Protein AF-L8HHM1-F1 (afdb_monomer_lite)

Organism: Acanthamoeba castellanii (strain ATCC 30010 / Neff) (NCBI:txid1257118)

Structure (mmCIF, N/CA/C/O backbone):
data_AF-L8HHM1-F1
#
_entry.id   AF-L8HHM1-F1
#
loop_
_atom_site.group_PDB
_atom_site.id
_atom_site.type_symbol
_atom_site.label_atom_id
_atom_site.label_alt_id
_atom_site.label_comp_id
_atom_site.label_asym_id
_atom_site.label_entity_id
_atom_site.label_seq_id
_atom_site.pdbx_PDB_ins_code
_atom_site.Cartn_x
_atom_site.Cartn_y
_atom_site.Cartn_z
_atom_site.occupancy
_atom_site.B_iso_or_equiv
_atom_site.auth_seq_id
_atom_site.auth_comp_id
_atom_site.auth_asym_id
_atom_site.auth_atom_id
_atom_site.pdbx_PDB_model_num
ATOM 1 N N . MET A 1 1 ? -33.712 -6.105 44.762 1.00 40.97 1 MET A N 1
ATOM 2 C CA . MET A 1 1 ? -32.339 -5.557 44.725 1.00 40.97 1 MET A CA 1
ATOM 3 C C . MET A 1 1 ? -31.822 -5.712 43.306 1.00 40.97 1 MET A C 1
ATOM 5 O O . MET A 1 1 ? -31.150 -6.680 42.995 1.00 40.97 1 MET A O 1
ATOM 9 N N . GLU A 1 2 ? -32.225 -4.805 42.424 1.00 43.78 2 GLU A N 1
ATOM 10 C CA . GLU A 1 2 ? -31.904 -4.849 40.994 1.00 43.78 2 GLU A CA 1
ATOM 11 C C . GLU A 1 2 ? -31.063 -3.611 40.663 1.00 43.78 2 GLU A C 1
ATOM 13 O O . GLU A 1 2 ? -31.465 -2.690 39.957 1.00 43.78 2 GLU A O 1
ATOM 18 N N . ALA A 1 3 ? -29.904 -3.530 41.316 1.00 45.12 3 ALA A N 1
ATOM 19 C CA . ALA A 1 3 ? -28.983 -2.426 41.133 1.00 45.12 3 ALA A CA 1
ATOM 20 C C . ALA A 1 3 ? -28.250 -2.602 39.797 1.00 45.12 3 ALA A C 1
ATOM 22 O O . ALA A 1 3 ? -27.277 -3.336 39.693 1.00 45.12 3 ALA A O 1
ATOM 23 N N . SER A 1 4 ? -28.733 -1.877 38.789 1.00 48.59 4 SER A N 1
ATOM 24 C CA . SER A 1 4 ? -27.884 -1.141 37.851 1.00 48.59 4 SER A CA 1
ATOM 25 C C . SER A 1 4 ? -26.832 -1.985 37.109 1.00 48.59 4 SER A C 1
ATOM 27 O O . SER A 1 4 ? -25.633 -1.874 37.360 1.00 48.59 4 SER A O 1
ATOM 29 N N . ARG A 1 5 ? -27.266 -2.749 36.094 1.00 53.94 5 ARG A N 1
ATOM 30 C CA . ARG A 1 5 ? -26.397 -3.140 34.967 1.00 53.94 5 ARG A CA 1
ATOM 31 C C . ARG A 1 5 ? -26.032 -1.885 34.160 1.00 53.94 5 ARG A C 1
ATOM 33 O O . ARG A 1 5 ? -26.515 -1.692 33.049 1.00 53.94 5 ARG A O 1
ATOM 40 N N . ARG A 1 6 ? -25.212 -0.991 34.717 1.00 53.72 6 ARG A N 1
ATOM 41 C CA . ARG A 1 6 ? -24.434 -0.080 33.871 1.00 53.72 6 ARG A CA 1
ATOM 42 C C . ARG A 1 6 ? -23.475 -0.973 33.101 1.00 53.72 6 ARG A C 1
ATOM 44 O O . ARG A 1 6 ? -22.737 -1.729 33.723 1.00 53.72 6 ARG A O 1
ATOM 51 N N . GLY A 1 7 ? -23.581 -0.955 31.776 1.00 62.50 7 GLY A N 1
ATOM 52 C CA . GLY A 1 7 ? -22.814 -1.800 30.868 1.00 62.50 7 GLY A CA 1
ATOM 53 C C . GLY A 1 7 ? -21.315 -1.635 31.078 1.00 62.50 7 GLY A C 1
ATOM 54 O O . GLY A 1 7 ? -20.697 -0.747 30.503 1.00 62.50 7 GLY A O 1
ATOM 55 N N . VAL A 1 8 ? -20.739 -2.491 31.918 1.00 74.81 8 VAL A N 1
ATOM 56 C CA . VAL A 1 8 ? -19.294 -2.652 32.008 1.00 74.81 8 VAL A CA 1
ATOM 57 C C . VAL A 1 8 ? -18.887 -3.437 30.769 1.00 74.81 8 VAL A C 1
ATOM 59 O O . VAL A 1 8 ? -19.306 -4.580 30.583 1.00 74.81 8 VAL A O 1
ATOM 62 N N . ILE A 1 9 ? -18.134 -2.786 29.886 1.00 81.94 9 ILE A N 1
ATOM 63 C CA . ILE A 1 9 ? -17.539 -3.416 28.706 1.00 81.94 9 ILE A CA 1
ATOM 64 C C . ILE A 1 9 ? -16.638 -4.566 29.200 1.00 81.94 9 ILE A C 1
ATOM 66 O O . ILE A 1 9 ? -15.877 -4.340 30.143 1.00 81.94 9 ILE A O 1
ATOM 70 N N . PRO A 1 10 ? -16.698 -5.779 28.620 1.00 92.12 10 PRO A N 1
ATOM 71 C CA . PRO A 1 10 ? -15.826 -6.885 29.020 1.00 92.12 10 PRO A CA 1
ATOM 72 C C . PRO A 1 10 ? -14.341 -6.497 28.978 1.00 92.12 10 PRO A C 1
ATOM 74 O O . PRO A 1 10 ? -13.933 -5.738 28.099 1.00 92.12 10 PRO A O 1
ATOM 77 N N . GLU A 1 11 ? -13.531 -7.023 29.900 1.00 90.31 11 GLU A N 1
ATOM 78 C CA . GLU A 1 11 ? -12.094 -6.712 29.997 1.00 90.31 11 GLU A CA 1
ATOM 79 C C . GLU A 1 11 ? -11.359 -6.978 28.674 1.00 90.31 11 GLU A C 1
ATOM 81 O O . GLU A 1 11 ? -10.637 -6.114 28.177 1.00 90.31 11 GLU A O 1
ATOM 86 N N . ASP A 1 12 ? -11.645 -8.112 28.032 1.00 91.31 12 ASP A N 1
ATOM 87 C CA . ASP A 1 12 ? -11.095 -8.468 26.720 1.00 91.31 12 ASP A CA 1
ATOM 88 C C . ASP A 1 12 ? -11.370 -7.380 25.672 1.00 91.31 12 ASP A C 1
ATOM 90 O O . ASP A 1 12 ? -10.490 -6.978 24.915 1.00 91.31 12 ASP A O 1
ATOM 94 N N . VAL A 1 13 ? -12.578 -6.817 25.666 1.00 91.12 13 VAL A N 1
ATOM 95 C CA . VAL A 1 13 ? -12.942 -5.749 24.731 1.00 91.12 13 VAL A CA 1
ATOM 96 C C . VAL A 1 13 ? -12.202 -4.454 25.080 1.00 91.12 13 VAL A C 1
ATOM 98 O O . VAL A 1 13 ? -11.678 -3.794 24.185 1.00 91.12 13 VAL A O 1
ATOM 101 N N . GLN A 1 14 ? -12.061 -4.115 26.363 1.00 92.25 14 GLN A N 1
ATOM 102 C CA . GLN A 1 14 ? -11.297 -2.932 26.785 1.00 92.25 14 GLN A CA 1
ATOM 103 C C . GLN A 1 14 ? -9.820 -3.013 26.373 1.00 92.25 14 GLN A C 1
ATOM 105 O O . GLN A 1 14 ? -9.247 -2.019 25.914 1.00 92.25 14 GLN A O 1
ATOM 110 N N . THR A 1 15 ? -9.205 -4.194 26.480 1.00 94.38 15 THR A N 1
ATOM 111 C CA . THR A 1 15 ? -7.812 -4.394 26.049 1.00 94.38 15 THR A CA 1
ATOM 112 C C . THR A 1 15 ? -7.660 -4.261 24.533 1.00 94.38 15 THR A C 1
ATOM 114 O O . THR A 1 15 ? -6.715 -3.614 24.069 1.00 94.38 15 THR A O 1
ATOM 117 N N . THR A 1 16 ? -8.608 -4.785 23.744 1.00 93.25 16 THR A N 1
ATOM 118 C CA . THR A 1 16 ? -8.593 -4.624 22.278 1.00 93.25 16 THR A CA 1
ATOM 119 C C . THR A 1 16 ? -8.752 -3.167 21.848 1.00 93.25 16 THR A C 1
ATOM 121 O O . THR A 1 16 ? -7.994 -2.711 20.993 1.00 93.25 16 THR A O 1
ATOM 124 N N . ILE A 1 17 ? -9.656 -2.409 22.481 1.00 93.12 17 ILE A N 1
ATOM 125 C CA . ILE A 1 17 ? -9.840 -0.973 22.223 1.00 93.12 17 ILE A CA 1
ATOM 126 C C . ILE A 1 17 ? -8.555 -0.213 22.553 1.00 93.12 17 ILE A C 1
ATOM 128 O O . ILE A 1 17 ? -8.039 0.507 21.705 1.00 93.12 17 ILE A O 1
ATOM 132 N N . SER A 1 18 ? -7.976 -0.455 23.731 1.00 94.75 18 SER A N 1
ATOM 133 C CA . SER A 1 18 ? -6.720 0.186 24.147 1.00 94.75 18 SER A CA 1
ATOM 134 C C . SER A 1 18 ? -5.562 -0.122 23.190 1.00 94.75 18 SER A C 1
ATOM 136 O O . SER A 1 18 ? -4.657 0.688 22.999 1.00 94.75 18 SER A O 1
ATOM 138 N N . THR A 1 19 ? -5.562 -1.314 22.590 1.00 95.94 19 THR A N 1
ATOM 139 C CA . THR A 1 19 ? -4.551 -1.722 21.607 1.00 95.94 19 THR A CA 1
ATOM 140 C C . THR A 1 19 ? -4.766 -1.005 20.277 1.00 95.94 19 THR A C 1
ATOM 142 O O . THR A 1 19 ? -3.805 -0.517 19.684 1.00 95.94 19 THR A O 1
ATOM 145 N N . LEU A 1 20 ? -6.020 -0.897 19.831 1.00 93.88 20 LEU A N 1
ATOM 146 C CA . LEU A 1 20 ? -6.385 -0.160 18.627 1.00 93.88 20 LEU A CA 1
ATOM 147 C C . LEU A 1 20 ? -6.056 1.333 18.758 1.00 93.88 20 LEU A C 1
ATOM 149 O O . LEU A 1 20 ? -5.449 1.891 17.851 1.00 93.88 20 LEU A O 1
ATOM 153 N N . GLU A 1 21 ? -6.389 1.963 19.886 1.00 94.88 21 GLU A N 1
ATOM 154 C CA . GLU A 1 21 ? -6.081 3.375 20.155 1.00 94.88 21 GLU A CA 1
ATOM 155 C C . GLU A 1 21 ? -4.577 3.654 20.088 1.00 94.88 21 GLU A C 1
ATOM 157 O O . GLU A 1 21 ? -4.151 4.609 19.438 1.00 94.88 21 GLU A O 1
ATOM 162 N N . LYS A 1 22 ? -3.755 2.788 20.697 1.00 96.56 22 LYS A N 1
ATOM 163 C CA . LYS A 1 22 ? -2.291 2.889 20.607 1.00 96.56 22 LYS A CA 1
ATOM 164 C C . LYS A 1 22 ? -1.806 2.766 19.165 1.00 96.56 22 LYS A C 1
ATOM 166 O O . LYS A 1 22 ? -1.026 3.601 18.720 1.00 96.56 22 LYS A O 1
ATOM 171 N N . ALA A 1 23 ? -2.302 1.771 18.429 1.00 94.50 23 ALA A N 1
ATOM 172 C CA . ALA A 1 23 ? -1.914 1.555 17.039 1.00 94.50 23 ALA A CA 1
ATOM 173 C C . ALA A 1 23 ? -2.283 2.749 16.140 1.00 94.50 23 ALA A C 1
ATOM 175 O O . ALA A 1 23 ? -1.470 3.172 15.322 1.00 94.50 23 ALA A O 1
ATOM 176 N N . VAL A 1 24 ? -3.479 3.323 16.312 1.00 93.56 24 VAL A N 1
ATOM 177 C CA . VAL A 1 24 ? -3.916 4.512 15.563 1.00 93.56 24 VAL A CA 1
ATOM 178 C C . VAL A 1 24 ? -3.077 5.734 15.936 1.00 93.56 24 VAL A C 1
ATOM 180 O O . VAL A 1 24 ? -2.618 6.435 15.039 1.00 93.56 24 VAL A O 1
ATOM 183 N N . SER A 1 25 ? -2.802 5.950 17.227 1.00 94.38 25 SER A N 1
ATOM 184 C CA . SER A 1 25 ? -1.944 7.051 17.685 1.00 94.38 25 SER A CA 1
ATOM 185 C C . SER A 1 25 ? -0.525 6.949 17.121 1.00 94.38 25 SER A C 1
ATOM 187 O O . SER A 1 25 ? 0.073 7.956 16.746 1.00 94.38 25 SER A O 1
ATOM 189 N N . ASP A 1 26 ? 0.026 5.741 17.023 1.00 93.69 26 ASP A N 1
ATOM 190 C CA . ASP A 1 26 ? 1.343 5.548 16.427 1.00 93.69 26 ASP A CA 1
ATOM 191 C C . ASP A 1 26 ? 1.322 5.828 14.922 1.00 93.69 26 ASP A C 1
ATOM 193 O O . ASP A 1 26 ? 2.215 6.514 14.429 1.00 93.69 26 ASP A O 1
ATOM 197 N N . VAL A 1 27 ? 0.295 5.384 14.191 1.00 91.56 27 VAL A N 1
ATOM 198 C CA . VAL A 1 27 ? 0.134 5.722 12.765 1.00 91.56 27 VAL A CA 1
ATOM 199 C C . VAL A 1 27 ? 0.021 7.236 12.563 1.00 91.56 27 VAL A C 1
ATOM 201 O O . VAL A 1 27 ? 0.684 7.781 11.682 1.00 91.56 27 VAL A O 1
ATOM 204 N N . GLU A 1 28 ? -0.758 7.922 13.399 1.00 91.56 28 GLU A N 1
ATOM 205 C CA . GLU A 1 28 ? -0.934 9.375 13.348 1.00 91.56 28 GLU A CA 1
ATOM 206 C C . GLU A 1 28 ? 0.404 10.110 13.498 1.00 91.56 28 GLU A C 1
ATOM 208 O O . GLU A 1 28 ? 0.742 10.924 12.641 1.00 91.56 28 GLU A O 1
ATOM 213 N N . LYS A 1 29 ? 1.229 9.744 14.491 1.00 91.81 29 LYS A N 1
ATOM 214 C CA . LYS A 1 29 ? 2.569 10.334 14.689 1.00 91.81 29 LYS A CA 1
ATOM 215 C C . LYS A 1 29 ? 3.478 10.175 13.469 1.00 91.81 29 LYS A C 1
ATOM 217 O O . LYS A 1 29 ? 4.231 11.089 13.144 1.00 91.81 29 LYS A O 1
ATOM 222 N N . HIS A 1 30 ? 3.442 9.016 12.807 1.00 87.38 30 HIS A N 1
ATOM 223 C CA . HIS A 1 30 ? 4.292 8.757 11.640 1.00 87.38 30 HIS A CA 1
ATOM 224 C C . HIS A 1 30 ? 3.815 9.500 10.391 1.00 87.38 30 HIS A C 1
ATOM 226 O O . HIS A 1 30 ? 4.634 9.817 9.535 1.00 87.38 30 HIS A O 1
ATOM 232 N N . ILE A 1 31 ? 2.512 9.765 10.273 1.00 86.94 31 ILE A N 1
ATOM 233 C CA . ILE A 1 31 ? 1.911 10.427 9.110 1.00 86.94 31 ILE A CA 1
ATOM 234 C C . ILE A 1 31 ? 1.847 11.954 9.295 1.00 86.94 31 ILE A C 1
ATOM 236 O O . ILE A 1 31 ? 1.805 12.685 8.309 1.00 86.94 31 ILE A O 1
ATOM 240 N N . GLU A 1 32 ? 1.907 12.464 10.528 1.00 86.88 32 GLU A N 1
ATOM 241 C CA . GLU A 1 32 ? 1.746 13.890 10.843 1.00 86.88 32 GLU A CA 1
ATOM 242 C C . GLU A 1 32 ? 2.713 14.806 10.073 1.00 86.88 32 GLU A C 1
ATOM 244 O O . GLU A 1 32 ? 2.312 15.865 9.586 1.00 86.88 32 GLU A O 1
ATOM 249 N N . SER A 1 33 ? 3.978 14.403 9.920 1.00 81.75 33 SER A N 1
ATOM 250 C CA . SER A 1 33 ? 4.960 15.157 9.128 1.00 81.75 33 SER A CA 1
ATOM 251 C C . SER A 1 33 ? 4.593 15.205 7.643 1.00 81.75 33 SER A C 1
ATOM 253 O O . SER A 1 33 ? 4.757 16.244 7.010 1.00 81.75 33 SER A O 1
ATOM 255 N N . TYR A 1 34 ? 4.036 14.119 7.106 1.00 78.88 34 TYR A N 1
ATOM 256 C CA . TYR A 1 34 ? 3.606 14.010 5.712 1.00 78.88 34 TYR A CA 1
ATOM 257 C C . TYR A 1 34 ? 2.303 14.765 5.429 1.00 78.88 34 TYR A C 1
ATOM 259 O O . TYR A 1 34 ? 2.068 15.139 4.289 1.00 78.88 34 TYR A O 1
ATOM 267 N N . LEU A 1 35 ? 1.456 15.007 6.438 1.00 81.88 35 LEU A N 1
ATOM 268 C CA . LEU A 1 35 ? 0.226 15.801 6.282 1.00 81.88 35 LEU A CA 1
ATOM 269 C C . LEU A 1 35 ? 0.482 17.313 6.278 1.00 81.88 35 LEU A C 1
ATOM 271 O O . LEU A 1 35 ? -0.353 18.073 5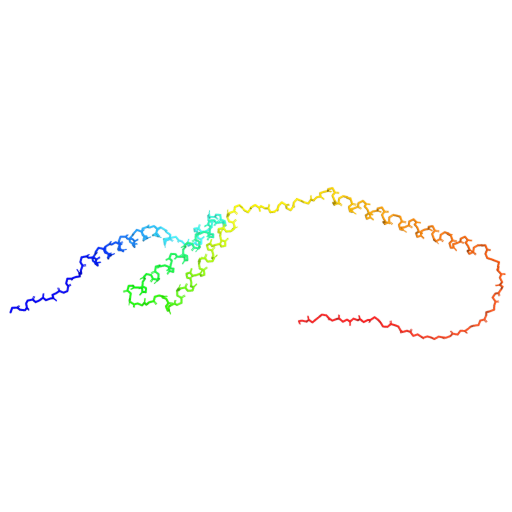.794 1.00 81.88 35 LEU A O 1
ATOM 275 N N . LYS A 1 36 ? 1.613 17.757 6.839 1.00 85.56 36 LYS A N 1
ATOM 276 C CA . LYS A 1 36 ? 1.998 19.178 6.915 1.00 85.56 36 LYS A CA 1
ATOM 277 C C . LYS A 1 36 ? 2.674 19.691 5.641 1.00 85.56 36 LYS A C 1
ATOM 279 O O . LYS A 1 36 ? 2.771 20.902 5.462 1.00 85.56 36 LYS A O 1
ATOM 284 N N . THR A 1 37 ? 3.125 18.791 4.774 1.00 80.12 37 THR A N 1
ATOM 285 C CA . THR A 1 37 ? 3.829 19.085 3.519 1.00 80.12 37 THR A CA 1
ATOM 286 C C . THR A 1 37 ? 3.022 18.518 2.354 1.00 80.12 37 THR A C 1
ATOM 288 O O . THR A 1 37 ? 2.344 17.503 2.515 1.00 80.12 37 THR A O 1
ATOM 291 N N . SER A 1 38 ? 3.043 19.156 1.180 1.00 82.19 38 SER A N 1
ATOM 292 C CA . SER A 1 38 ? 2.314 18.599 0.036 1.00 82.19 38 SER A CA 1
ATOM 293 C C . SER A 1 38 ? 2.983 17.312 -0.459 1.00 82.19 38 SER A C 1
ATOM 295 O O . SER A 1 38 ? 4.207 17.185 -0.454 1.00 82.19 38 SER A O 1
ATOM 297 N N . VAL A 1 39 ? 2.187 16.330 -0.893 1.00 76.62 39 VAL A N 1
ATOM 298 C CA . VAL A 1 39 ? 2.729 15.068 -1.431 1.00 76.62 39 VAL A CA 1
ATOM 299 C C . VAL A 1 39 ? 3.626 15.343 -2.641 1.00 76.62 39 VAL A C 1
ATOM 301 O O . VAL A 1 39 ? 4.670 14.710 -2.768 1.00 76.62 39 VAL A O 1
ATOM 304 N N . ASP A 1 40 ? 3.270 16.330 -3.466 1.00 79.88 40 ASP A N 1
ATOM 305 C CA . ASP A 1 40 ? 4.053 16.734 -4.635 1.00 79.88 40 ASP A CA 1
ATOM 306 C C . ASP A 1 40 ? 5.445 17.243 -4.231 1.00 79.88 40 ASP A C 1
ATOM 308 O O . ASP A 1 40 ? 6.443 16.794 -4.794 1.00 79.88 40 ASP A O 1
ATOM 312 N N . GLU A 1 41 ? 5.534 18.096 -3.203 1.00 81.94 41 GLU A N 1
ATOM 313 C CA . GLU A 1 41 ? 6.811 18.560 -2.638 1.00 81.94 41 GLU A CA 1
ATOM 314 C C . GLU A 1 41 ? 7.681 17.397 -2.159 1.00 81.94 41 GLU A C 1
ATOM 316 O O . GLU A 1 41 ? 8.864 17.351 -2.482 1.00 81.94 41 GLU A O 1
ATOM 321 N N . ILE A 1 42 ? 7.094 16.419 -1.463 1.00 80.12 42 ILE A N 1
ATOM 322 C CA . ILE A 1 42 ? 7.827 15.244 -0.968 1.00 80.12 42 ILE A CA 1
ATOM 323 C C . ILE A 1 42 ? 8.311 14.376 -2.135 1.00 80.12 42 ILE A C 1
ATOM 325 O O . ILE A 1 42 ? 9.421 13.850 -2.103 1.00 80.12 42 ILE A O 1
ATOM 329 N N . THR A 1 43 ? 7.494 14.210 -3.178 1.00 80.50 43 THR A N 1
ATOM 330 C CA . THR A 1 43 ? 7.847 13.370 -4.331 1.00 80.50 43 THR A CA 1
ATOM 331 C C . THR A 1 43 ? 8.863 14.001 -5.277 1.00 80.50 43 THR A C 1
ATOM 333 O O . THR A 1 43 ? 9.556 13.255 -5.965 1.00 80.50 43 THR A O 1
ATOM 336 N N . ASN A 1 44 ? 8.999 15.331 -5.294 1.00 83.31 44 ASN A N 1
ATOM 337 C CA . ASN A 1 44 ? 9.975 16.025 -6.142 1.00 83.31 44 ASN A CA 1
ATOM 338 C C . ASN A 1 44 ? 11.427 15.725 -5.744 1.00 83.31 44 ASN A C 1
ATOM 340 O O . ASN A 1 44 ? 12.296 15.659 -6.613 1.00 83.31 44 ASN A O 1
ATOM 344 N N . ASP A 1 45 ? 11.677 15.509 -4.452 1.00 84.12 45 ASP A N 1
ATOM 345 C CA . ASP A 1 45 ? 13.013 15.213 -3.921 1.00 84.12 45 ASP A CA 1
ATOM 346 C C . ASP A 1 45 ? 13.352 13.710 -3.954 1.00 84.12 45 ASP A C 1
ATOM 348 O O . ASP A 1 45 ? 14.480 13.309 -3.654 1.00 84.12 45 ASP A O 1
ATOM 352 N N . LEU A 1 46 ? 12.388 12.856 -4.315 1.00 86.56 46 LEU A N 1
ATOM 353 C CA . LEU A 1 46 ? 12.540 11.403 -4.316 1.00 86.56 46 LEU A CA 1
ATOM 354 C C . LEU A 1 46 ? 12.957 10.863 -5.687 1.00 86.56 46 LEU A C 1
ATOM 356 O O . LEU A 1 46 ? 12.613 11.388 -6.745 1.00 86.56 46 LEU A O 1
ATOM 360 N N . SER A 1 47 ? 13.667 9.731 -5.668 1.00 89.56 47 SER A N 1
ATOM 361 C CA . SER A 1 47 ? 13.867 8.935 -6.878 1.00 89.56 47 SER A CA 1
ATOM 362 C C . SER A 1 47 ? 12.516 8.449 -7.418 1.00 89.56 47 SER A C 1
ATOM 364 O O . SER A 1 47 ? 11.545 8.303 -6.673 1.00 89.56 47 SER A O 1
ATOM 366 N N . THR A 1 48 ? 12.435 8.135 -8.711 1.00 88.88 48 THR A N 1
ATOM 367 C CA . THR A 1 48 ? 11.196 7.601 -9.305 1.00 88.88 48 THR A CA 1
ATOM 368 C C . THR A 1 48 ? 10.736 6.300 -8.638 1.00 88.88 48 THR A C 1
ATOM 370 O O . THR A 1 48 ? 9.536 6.046 -8.534 1.00 88.88 48 THR A O 1
ATOM 373 N N . GLU A 1 49 ? 11.675 5.489 -8.150 1.00 89.19 49 GLU A N 1
ATOM 374 C CA . GLU A 1 49 ? 11.403 4.255 -7.412 1.00 89.19 49 GLU A CA 1
ATOM 375 C C . GLU A 1 49 ? 10.827 4.536 -6.018 1.00 89.19 49 GLU A C 1
ATOM 377 O O . GLU A 1 49 ? 9.819 3.937 -5.632 1.00 89.19 49 GLU A O 1
ATOM 382 N N . ASP A 1 50 ? 11.426 5.467 -5.276 1.00 89.75 50 ASP A N 1
ATOM 383 C CA . ASP A 1 50 ? 10.983 5.804 -3.921 1.00 89.75 50 ASP A CA 1
ATOM 384 C C . ASP A 1 50 ? 9.681 6.608 -3.924 1.00 89.75 50 ASP A C 1
ATOM 386 O O . ASP A 1 50 ? 8.815 6.369 -3.081 1.00 89.75 50 ASP A O 1
ATOM 390 N N . GLY A 1 51 ? 9.477 7.472 -4.921 1.00 90.12 51 GLY A N 1
ATOM 391 C CA . GLY A 1 51 ? 8.196 8.131 -5.164 1.00 90.12 51 GLY A CA 1
ATOM 392 C C . GLY A 1 51 ? 7.082 7.112 -5.417 1.00 90.12 51 GLY A C 1
ATOM 393 O O . GLY A 1 51 ? 6.032 7.169 -4.779 1.00 90.12 51 GLY A O 1
ATOM 394 N N . ALA A 1 52 ? 7.333 6.101 -6.259 1.00 90.69 52 ALA A N 1
ATOM 395 C CA . ALA A 1 52 ? 6.369 5.026 -6.497 1.00 90.69 52 ALA A CA 1
ATOM 396 C C . ALA A 1 52 ? 6.080 4.200 -5.229 1.00 90.69 52 ALA A C 1
ATOM 398 O O . ALA A 1 52 ? 4.921 3.866 -4.966 1.00 90.69 52 ALA A O 1
ATOM 399 N N . ARG A 1 53 ? 7.103 3.895 -4.413 1.00 91.25 53 ARG A N 1
ATOM 400 C CA . ARG A 1 53 ? 6.921 3.247 -3.098 1.00 91.25 53 ARG A CA 1
ATOM 401 C C . ARG A 1 53 ? 6.035 4.078 -2.184 1.00 91.25 53 ARG A C 1
ATOM 403 O O . ARG A 1 53 ? 5.097 3.529 -1.607 1.00 91.25 53 ARG A O 1
ATOM 410 N N . LEU A 1 54 ? 6.315 5.373 -2.071 1.00 90.56 54 LEU A N 1
ATOM 411 C CA . LEU A 1 54 ? 5.563 6.284 -1.220 1.00 90.56 54 LEU A CA 1
ATOM 412 C C . LEU A 1 54 ? 4.097 6.366 -1.656 1.00 90.56 54 LEU A C 1
ATOM 414 O O . LEU A 1 54 ? 3.211 6.185 -0.825 1.00 90.56 54 LEU A O 1
ATOM 418 N N . SER A 1 55 ? 3.822 6.556 -2.950 1.00 89.81 55 SER A N 1
ATOM 419 C CA . SER A 1 55 ? 2.446 6.634 -3.457 1.00 89.81 55 SER A CA 1
ATOM 420 C C . SER A 1 55 ? 1.651 5.353 -3.187 1.00 89.81 55 SER A C 1
ATOM 422 O O . SER A 1 55 ? 0.500 5.417 -2.753 1.00 89.81 55 SER A O 1
ATOM 424 N N . VAL A 1 56 ? 2.258 4.180 -3.399 1.00 93.31 56 VAL A N 1
ATOM 425 C CA . VAL A 1 56 ? 1.607 2.889 -3.120 1.00 93.31 56 VAL A CA 1
ATOM 426 C C . VAL A 1 56 ? 1.383 2.694 -1.617 1.00 93.31 56 VAL A C 1
ATOM 428 O O . VAL A 1 56 ? 0.329 2.198 -1.219 1.00 93.31 56 VAL A O 1
ATOM 431 N N . LEU A 1 57 ? 2.334 3.113 -0.777 1.00 91.81 57 LEU A N 1
ATOM 432 C CA . LEU A 1 57 ? 2.217 3.036 0.679 1.00 91.81 57 LEU A CA 1
ATOM 433 C C . LEU A 1 57 ? 1.098 3.941 1.212 1.00 91.81 57 LEU A C 1
ATOM 435 O O . LEU A 1 57 ? 0.297 3.493 2.030 1.00 91.81 57 LEU A O 1
ATOM 439 N N . LEU A 1 58 ? 1.003 5.180 0.723 1.00 90.75 58 LEU A N 1
ATOM 440 C CA . LEU A 1 58 ? -0.061 6.115 1.096 1.00 90.75 58 LEU A CA 1
ATOM 441 C C . LEU A 1 58 ? -1.437 5.586 0.680 1.00 90.75 58 LEU A C 1
ATOM 443 O O . LEU A 1 58 ? -2.366 5.580 1.487 1.00 90.75 58 LEU A O 1
ATOM 447 N N . ALA A 1 59 ? -1.559 5.064 -0.545 1.00 93.00 59 ALA A N 1
ATOM 448 C CA . ALA A 1 59 ? -2.792 4.433 -1.007 1.00 93.00 59 ALA A CA 1
ATOM 449 C C . ALA A 1 59 ? -3.174 3.219 -0.140 1.00 93.00 59 ALA A C 1
ATOM 451 O O . ALA A 1 59 ? -4.346 3.044 0.198 1.00 93.00 59 ALA A O 1
ATOM 452 N N . TYR A 1 60 ? -2.200 2.397 0.262 1.00 93.81 60 TYR A N 1
ATOM 453 C CA . TYR A 1 60 ? -2.435 1.273 1.169 1.00 93.81 60 TYR A CA 1
ATOM 454 C C . TYR A 1 60 ? -2.905 1.732 2.553 1.00 93.81 60 TYR A C 1
ATOM 456 O O . TYR A 1 60 ? -3.879 1.191 3.080 1.00 93.81 60 TYR A O 1
ATOM 464 N N . ALA A 1 61 ? -2.239 2.734 3.131 1.00 92.06 61 ALA A N 1
ATOM 465 C CA . ALA A 1 61 ? -2.570 3.273 4.444 1.00 92.06 61 ALA A CA 1
ATOM 466 C C . ALA A 1 61 ? -3.994 3.843 4.469 1.00 92.06 61 ALA A C 1
ATOM 468 O O . ALA A 1 61 ? -4.781 3.463 5.333 1.00 92.06 61 ALA A O 1
ATOM 469 N N . LEU A 1 62 ? -4.359 4.670 3.483 1.00 92.31 62 LEU A N 1
ATOM 470 C CA . LEU A 1 62 ? -5.698 5.259 3.377 1.00 92.31 62 LEU A CA 1
ATOM 471 C C . LEU A 1 62 ? -6.794 4.193 3.274 1.00 92.31 62 LEU A C 1
ATOM 473 O O . LEU A 1 62 ? -7.752 4.216 4.047 1.00 92.31 62 LEU A O 1
ATOM 477 N N . ASN A 1 63 ? -6.636 3.223 2.369 1.00 94.50 63 ASN A N 1
ATOM 478 C CA . ASN A 1 63 ? -7.621 2.154 2.200 1.00 94.50 63 ASN A CA 1
ATOM 479 C C . ASN A 1 63 ? -7.723 1.258 3.443 1.00 94.50 63 ASN A C 1
ATOM 481 O O . ASN A 1 63 ? -8.817 0.840 3.817 1.00 94.50 63 ASN A O 1
ATOM 485 N N . THR A 1 64 ? -6.604 0.994 4.124 1.00 93.25 64 THR A N 1
ATOM 486 C CA . THR A 1 64 ? -6.587 0.194 5.358 1.00 93.25 64 THR A CA 1
ATOM 487 C C . THR A 1 64 ? -7.255 0.932 6.518 1.00 93.25 64 THR A C 1
ATOM 489 O O . THR A 1 64 ? -8.045 0.334 7.246 1.00 93.25 64 THR A O 1
ATOM 492 N N . LEU A 1 65 ? -6.995 2.231 6.682 1.00 93.25 65 LEU A N 1
ATOM 493 C CA . LEU A 1 65 ? -7.656 3.053 7.699 1.00 93.25 65 LEU A CA 1
ATOM 494 C C . LEU A 1 65 ? -9.163 3.139 7.447 1.00 93.25 65 LEU A C 1
ATOM 496 O O . LEU A 1 65 ? -9.950 2.994 8.380 1.00 93.25 65 LEU A O 1
ATOM 500 N N . PHE A 1 66 ? -9.573 3.286 6.186 1.00 94.31 66 PHE A N 1
ATOM 501 C CA . PHE A 1 66 ? -10.985 3.273 5.819 1.00 94.31 66 PHE A CA 1
ATOM 502 C C . PHE A 1 66 ? -11.639 1.906 6.076 1.00 94.31 66 PHE A C 1
ATOM 504 O O . PHE A 1 66 ? -12.738 1.831 6.621 1.00 94.31 66 PHE A O 1
ATOM 511 N N . TYR A 1 67 ? -10.939 0.809 5.778 1.00 93.81 67 TYR A N 1
ATOM 512 C CA . TYR A 1 67 ? -11.382 -0.546 6.115 1.00 93.81 67 TYR A CA 1
ATOM 513 C C . TYR A 1 67 ? -11.581 -0.729 7.630 1.00 93.81 67 TYR A C 1
ATOM 515 O O . TYR A 1 67 ? -12.582 -1.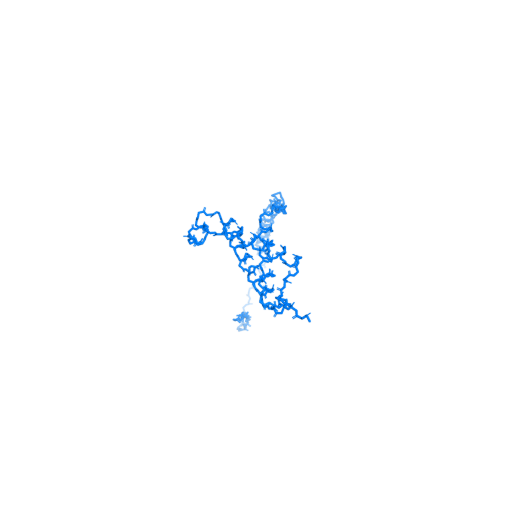305 8.058 1.00 93.81 67 TYR A O 1
ATOM 523 N N . ILE A 1 68 ? -10.653 -0.225 8.453 1.00 92.88 68 ILE A N 1
ATOM 524 C CA . ILE A 1 68 ? -10.773 -0.249 9.920 1.00 92.88 68 ILE A CA 1
ATOM 525 C C . ILE A 1 68 ? -11.972 0.592 10.368 1.00 92.88 68 ILE A C 1
ATOM 527 O O . ILE A 1 68 ? -12.753 0.129 11.195 1.00 92.88 68 ILE A O 1
ATOM 531 N N . TYR A 1 69 ? -12.160 1.782 9.795 1.00 94.19 69 TYR A N 1
ATOM 532 C CA . TYR A 1 69 ? -13.308 2.642 10.081 1.00 94.19 69 TYR A CA 1
ATOM 533 C C . TYR A 1 69 ? -14.645 1.942 9.805 1.00 94.19 69 TYR A C 1
ATOM 535 O O . TYR A 1 69 ? -15.525 1.949 10.659 1.00 94.19 69 TYR A O 1
ATOM 543 N N . LEU A 1 70 ? -14.796 1.257 8.668 1.00 94.50 70 LEU A N 1
ATOM 544 C CA . LEU A 1 70 ? -16.017 0.494 8.385 1.00 94.50 70 LEU A CA 1
ATOM 545 C C . LEU A 1 70 ? -16.291 -0.567 9.458 1.00 94.50 70 LEU A C 1
ATOM 547 O O . LEU A 1 70 ? -17.418 -0.673 9.945 1.00 94.50 70 LEU A O 1
ATOM 551 N N . LYS A 1 71 ? -15.247 -1.280 9.904 1.00 91.44 71 LYS A N 1
ATOM 552 C CA . LYS A 1 71 ? -15.374 -2.258 10.991 1.00 91.44 71 LYS A CA 1
ATOM 553 C C . LYS A 1 71 ? -15.811 -1.628 12.310 1.00 91.44 71 LYS A C 1
ATOM 555 O O . LYS A 1 71 ? -16.602 -2.243 13.019 1.00 91.44 71 LYS A O 1
ATOM 560 N N . THR A 1 72 ? -15.343 -0.423 12.646 1.00 91.62 72 THR A N 1
ATOM 561 C CA . THR A 1 72 ? -15.785 0.262 13.876 1.00 91.62 72 THR A CA 1
ATOM 562 C C . THR A 1 72 ? -17.222 0.770 13.781 1.00 91.62 72 THR A C 1
ATOM 564 O O . THR A 1 72 ? -17.892 0.863 14.805 1.00 91.62 72 THR A O 1
ATOM 567 N N . GLN A 1 73 ? -17.726 1.032 12.571 1.00 92.88 73 GLN A N 1
ATOM 568 C CA . GLN A 1 73 ? -19.138 1.345 12.322 1.00 92.88 73 GLN A CA 1
ATOM 569 C C . GLN A 1 73 ? -20.038 0.097 12.247 1.00 92.88 73 GLN A C 1
ATOM 571 O O . GLN A 1 73 ? -21.246 0.224 12.055 1.00 92.88 73 GLN A O 1
ATOM 576 N N . GLY A 1 74 ? -19.477 -1.110 12.383 1.00 91.50 74 GLY A N 1
ATOM 577 C CA . GLY A 1 74 ? -20.225 -2.365 12.266 1.00 91.50 74 GLY A CA 1
ATOM 578 C C . GLY A 1 74 ? -20.622 -2.729 10.832 1.00 91.50 74 GLY A C 1
ATOM 579 O O . GLY A 1 74 ? -21.470 -3.597 10.641 1.00 91.50 74 GLY A O 1
ATOM 580 N N . VAL A 1 75 ? -20.025 -2.083 9.827 1.00 92.62 75 VAL A N 1
ATOM 581 C CA . VAL A 1 75 ? -20.207 -2.422 8.411 1.00 92.62 75 VAL A CA 1
ATOM 582 C C . VAL A 1 75 ? -19.188 -3.493 8.035 1.00 92.62 75 VAL A C 1
ATOM 584 O O . VAL A 1 75 ? -17.995 -3.315 8.291 1.00 92.62 75 VAL A O 1
ATOM 587 N N . ASP A 1 76 ? -19.632 -4.591 7.415 1.00 90.25 76 ASP A N 1
ATOM 588 C CA . ASP A 1 76 ? -18.711 -5.604 6.895 1.00 90.25 76 ASP A CA 1
ATOM 589 C C . ASP A 1 76 ? -17.963 -5.049 5.670 1.00 90.25 76 ASP A C 1
ATOM 591 O O . ASP A 1 76 ? -18.581 -4.770 4.638 1.00 90.25 76 ASP A O 1
ATOM 595 N N . PRO A 1 77 ? -16.631 -4.885 5.731 1.00 86.50 77 PRO A N 1
ATOM 596 C CA . PRO A 1 77 ? -15.876 -4.390 4.591 1.00 86.50 77 PRO A CA 1
ATOM 597 C C . PRO A 1 77 ? -15.823 -5.374 3.415 1.00 86.50 77 PRO A C 1
ATOM 599 O O . PRO A 1 77 ? -15.383 -4.980 2.337 1.00 86.50 77 PRO A O 1
ATOM 602 N N . ALA A 1 78 ? -16.190 -6.648 3.610 1.00 84.62 78 ALA A N 1
ATOM 603 C CA . ALA A 1 78 ? -16.208 -7.642 2.538 1.00 84.62 78 ALA A CA 1
ATOM 604 C C . ALA A 1 78 ? -17.254 -7.325 1.457 1.00 84.62 78 ALA A C 1
ATOM 606 O O . ALA A 1 78 ? -17.004 -7.607 0.285 1.00 84.62 78 ALA A O 1
ATOM 607 N N . ASP A 1 79 ? -18.360 -6.692 1.853 1.00 87.31 79 ASP A N 1
ATOM 608 C CA . ASP A 1 79 ? -19.443 -6.251 0.968 1.00 87.31 79 ASP A CA 1
ATOM 609 C C . ASP A 1 79 ? -19.237 -4.813 0.455 1.00 87.31 79 ASP A C 1
ATOM 611 O O . ASP A 1 79 ? -20.047 -4.290 -0.312 1.00 87.31 79 ASP A O 1
ATOM 615 N N . HIS A 1 80 ? -18.150 -4.151 0.867 1.00 91.94 80 HIS A N 1
ATOM 616 C CA . HIS A 1 80 ? -17.839 -2.778 0.484 1.00 91.94 80 HIS A CA 1
ATOM 617 C C . HIS A 1 80 ? -16.784 -2.738 -0.643 1.00 91.94 80 HIS A C 1
ATOM 619 O O . HIS A 1 80 ? -15.782 -3.456 -0.564 1.00 91.94 80 HIS A O 1
ATOM 625 N N . PRO A 1 81 ? -16.883 -1.807 -1.617 1.00 93.19 81 PRO A N 1
ATOM 626 C CA . PRO A 1 81 ? -15.882 -1.608 -2.683 1.00 93.19 81 PRO A CA 1
ATOM 627 C C . PRO A 1 81 ? -14.435 -1.350 -2.219 1.00 93.19 81 PRO A C 1
ATOM 629 O O . PRO A 1 81 ? -13.509 -1.328 -3.022 1.00 93.19 81 PRO A O 1
ATOM 632 N N . VAL A 1 82 ? -14.210 -1.161 -0.913 1.00 92.56 82 VAL A N 1
ATOM 633 C CA . VAL A 1 82 ? -12.864 -0.961 -0.350 1.00 92.56 82 VAL A CA 1
ATOM 634 C C . VAL A 1 82 ? -12.016 -2.219 -0.517 1.00 92.56 82 VAL A C 1
ATOM 636 O O . VAL A 1 82 ? -10.796 -2.136 -0.623 1.00 92.56 82 VAL A O 1
ATOM 639 N N . LYS A 1 83 ? -12.651 -3.395 -0.551 1.00 91.12 83 LYS A N 1
ATOM 640 C CA . LYS A 1 83 ? -11.959 -4.659 -0.776 1.00 91.12 83 LYS A CA 1
ATOM 641 C C . LYS A 1 83 ? -11.261 -4.665 -2.137 1.00 91.12 83 LYS A C 1
ATOM 643 O O . LYS A 1 83 ? -10.085 -5.021 -2.199 1.00 91.12 83 LYS A O 1
ATOM 648 N N . ASP A 1 84 ? -11.950 -4.197 -3.175 1.00 94.19 84 ASP A N 1
ATOM 649 C CA . ASP A 1 84 ? -11.412 -4.110 -4.533 1.00 94.19 84 ASP A CA 1
ATOM 650 C C . ASP A 1 84 ? -10.255 -3.104 -4.597 1.00 94.19 84 ASP A C 1
ATOM 652 O O . ASP A 1 84 ? -9.226 -3.373 -5.216 1.00 94.19 84 ASP A O 1
ATOM 656 N N . GLU A 1 85 ? -10.356 -1.978 -3.879 1.00 94.75 85 GLU A N 1
ATOM 657 C CA . GLU A 1 85 ? -9.252 -1.015 -3.774 1.00 94.75 85 GLU A CA 1
ATOM 658 C C . GLU A 1 85 ? -8.031 -1.605 -3.048 1.00 94.75 85 GLU A C 1
ATOM 660 O O . GLU A 1 85 ? -6.891 -1.395 -3.468 1.00 94.75 85 GLU A O 1
ATOM 665 N N . ILE A 1 86 ? -8.230 -2.413 -2.003 1.00 93.19 86 ILE A N 1
ATOM 666 C CA . ILE A 1 86 ? -7.132 -3.123 -1.327 1.00 93.19 86 ILE A CA 1
ATOM 667 C C . ILE A 1 86 ? -6.487 -4.155 -2.262 1.00 93.19 86 ILE A C 1
ATOM 669 O O . ILE A 1 86 ? -5.259 -4.283 -2.280 1.00 93.19 86 ILE A O 1
ATOM 673 N N . GLU A 1 87 ? -7.278 -4.904 -3.033 1.00 94.62 87 GLU A N 1
ATOM 674 C CA . GLU A 1 87 ? -6.769 -5.857 -4.028 1.00 94.62 87 GLU A CA 1
ATOM 675 C C . GLU A 1 87 ? -5.967 -5.144 -5.119 1.00 94.62 87 GLU A C 1
ATOM 677 O O . GLU A 1 87 ? -4.822 -5.516 -5.389 1.00 94.62 87 GLU A O 1
ATOM 682 N N . ARG A 1 88 ? -6.488 -4.032 -5.634 1.00 96.06 88 ARG A N 1
ATOM 683 C CA . ARG A 1 88 ? -5.796 -3.167 -6.588 1.00 96.06 88 ARG A CA 1
ATOM 684 C C . ARG A 1 88 ? -4.459 -2.663 -6.042 1.00 96.06 88 ARG A C 1
ATOM 686 O O . ARG A 1 88 ? -3.443 -2.737 -6.732 1.00 96.06 88 ARG A O 1
ATOM 693 N N . VAL A 1 89 ? -4.408 -2.191 -4.795 1.00 95.94 89 VAL A N 1
ATOM 694 C CA . VAL A 1 89 ? -3.148 -1.758 -4.164 1.00 95.94 89 VAL A CA 1
ATOM 695 C C . VAL A 1 89 ? -2.153 -2.919 -4.037 1.00 95.94 89 VAL A C 1
ATOM 697 O O . VAL A 1 89 ? -0.964 -2.736 -4.313 1.00 95.94 89 VAL A O 1
ATOM 700 N N . LYS A 1 90 ? -2.608 -4.135 -3.700 1.00 94.06 90 LYS A N 1
ATOM 701 C CA . LYS A 1 90 ? -1.741 -5.329 -3.660 1.00 94.06 90 LYS A CA 1
ATOM 702 C C . LYS A 1 90 ? -1.111 -5.629 -5.020 1.00 94.06 90 LYS A C 1
ATOM 704 O O . LYS A 1 90 ? 0.074 -5.965 -5.065 1.00 94.06 90 LYS A O 1
ATOM 709 N N . GLU A 1 91 ? -1.848 -5.471 -6.116 1.00 96.25 91 GLU A N 1
ATOM 710 C CA . GLU A 1 91 ? -1.284 -5.617 -7.463 1.00 96.25 91 GLU A CA 1
ATOM 711 C C . GLU A 1 91 ? -0.167 -4.602 -7.730 1.00 96.25 91 GLU A C 1
ATOM 713 O O . GLU A 1 91 ? 0.871 -4.953 -8.294 1.00 96.25 91 GLU A O 1
ATOM 718 N N . TYR A 1 92 ? -0.334 -3.343 -7.311 1.00 95.06 92 TYR A N 1
ATOM 719 C CA . TYR A 1 92 ? 0.713 -2.329 -7.465 1.00 95.06 92 TYR A CA 1
ATOM 720 C C . TYR A 1 92 ? 1.948 -2.632 -6.615 1.00 95.06 92 TYR A C 1
ATOM 722 O O . TYR A 1 92 ? 3.067 -2.484 -7.105 1.00 95.06 92 TYR A O 1
ATOM 730 N N . ILE A 1 93 ? 1.774 -3.150 -5.395 1.00 93.69 93 ILE A N 1
ATOM 731 C CA . ILE A 1 93 ? 2.892 -3.639 -4.573 1.00 93.69 93 ILE A CA 1
ATOM 732 C C . ILE A 1 93 ? 3.639 -4.769 -5.300 1.00 93.69 93 ILE A C 1
ATOM 734 O O . ILE A 1 93 ? 4.870 -4.806 -5.287 1.00 93.69 93 ILE A O 1
ATOM 738 N N . GLN A 1 94 ? 2.925 -5.689 -5.955 1.00 93.88 94 GLN A N 1
ATOM 739 C CA . GLN A 1 94 ? 3.548 -6.764 -6.733 1.00 93.88 94 GLN A CA 1
ATOM 740 C C . GLN A 1 94 ? 4.303 -6.232 -7.956 1.00 93.88 94 GLN A C 1
ATOM 742 O O . GLN A 1 94 ? 5.445 -6.635 -8.177 1.00 93.88 94 GLN A O 1
ATOM 747 N N . LYS A 1 95 ? 3.713 -5.301 -8.715 1.00 92.56 95 LYS A N 1
ATOM 748 C CA . LYS A 1 95 ? 4.374 -4.640 -9.856 1.00 92.56 95 LYS A CA 1
ATOM 749 C C . LYS A 1 95 ? 5.657 -3.944 -9.415 1.00 92.56 95 LYS A C 1
ATOM 751 O O . LYS A 1 95 ? 6.695 -4.123 -10.044 1.00 92.56 95 LYS A O 1
ATOM 756 N N . LEU A 1 96 ? 5.606 -3.222 -8.298 1.00 91.94 96 LEU A N 1
ATOM 757 C CA . LEU A 1 96 ? 6.768 -2.547 -7.737 1.00 91.94 96 LEU A CA 1
ATOM 758 C C . LEU A 1 96 ? 7.864 -3.549 -7.362 1.00 91.94 96 LEU A C 1
ATOM 760 O O . LEU A 1 96 ? 8.996 -3.406 -7.805 1.00 91.94 96 LEU A O 1
ATOM 764 N N . LYS A 1 97 ? 7.517 -4.635 -6.661 1.00 89.94 97 LYS A N 1
ATOM 765 C CA . LYS A 1 97 ? 8.468 -5.709 -6.325 1.00 89.94 97 LYS A CA 1
ATOM 766 C C . LYS A 1 97 ? 9.114 -6.345 -7.557 1.00 89.94 97 LYS A C 1
ATOM 768 O O . LYS A 1 97 ? 10.293 -6.672 -7.508 1.00 89.94 97 LYS A O 1
ATOM 773 N N . GLN A 1 98 ? 8.364 -6.533 -8.642 1.00 88.50 98 GLN A N 1
ATOM 774 C CA . GLN A 1 98 ? 8.893 -7.087 -9.893 1.00 88.50 98 GLN A CA 1
ATOM 775 C C . GLN A 1 98 ? 9.853 -6.134 -10.615 1.00 88.50 98 GLN A C 1
ATOM 777 O O . GLN A 1 98 ? 10.688 -6.599 -11.390 1.00 88.50 98 GLN A O 1
ATOM 782 N N . LEU A 1 99 ? 9.706 -4.823 -10.414 1.00 85.56 99 L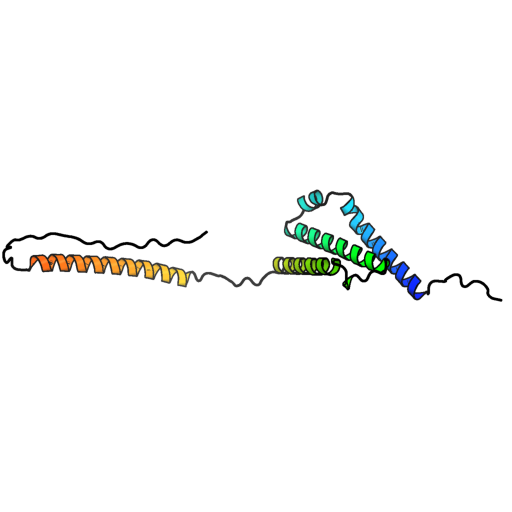EU A N 1
ATOM 783 C CA . LEU A 1 99 ? 10.589 -3.805 -10.984 1.00 85.56 99 LEU A CA 1
ATOM 784 C C . LEU A 1 99 ? 11.861 -3.624 -10.151 1.00 85.56 99 LEU A C 1
ATOM 786 O O . LEU A 1 99 ? 12.926 -3.426 -10.723 1.00 85.56 99 LEU A O 1
ATOM 790 N N . THR A 1 100 ? 11.753 -3.716 -8.824 1.00 83.00 100 THR A N 1
ATOM 791 C CA . THR A 1 100 ? 12.883 -3.513 -7.906 1.00 83.00 100 THR A CA 1
ATOM 792 C C . THR A 1 100 ? 13.708 -4.775 -7.677 1.00 83.00 100 THR A C 1
ATOM 794 O O . THR A 1 100 ? 14.873 -4.688 -7.302 1.00 83.00 100 THR A O 1
ATOM 797 N N . GLN A 1 101 ? 13.125 -5.967 -7.853 1.00 81.12 101 GLN A N 1
ATOM 798 C CA . GLN A 1 101 ? 13.906 -7.198 -7.795 1.00 81.12 101 GLN A CA 1
ATOM 799 C C . GLN A 1 101 ? 14.835 -7.268 -9.008 1.00 81.12 101 GLN A C 1
ATOM 801 O O . GLN A 1 101 ? 14.367 -7.072 -10.135 1.00 81.12 101 GLN A O 1
ATOM 806 N N . PRO A 1 102 ? 16.130 -7.578 -8.807 1.00 66.75 102 PRO A N 1
ATOM 807 C CA . PRO A 1 102 ? 17.033 -7.818 -9.913 1.00 66.75 102 PRO A CA 1
ATOM 808 C C . PRO A 1 102 ? 16.493 -9.020 -10.677 1.00 66.75 102 PRO A C 1
ATOM 810 O O . PRO A 1 102 ? 16.578 -10.160 -10.224 1.00 66.75 102 PRO A O 1
ATOM 813 N N . LYS A 1 103 ? 15.878 -8.765 -11.831 1.00 65.00 103 LYS A N 1
ATOM 814 C CA . LYS A 1 103 ? 15.593 -9.837 -12.772 1.00 65.00 103 LYS A CA 1
ATOM 815 C C . LYS A 1 103 ? 16.948 -10.411 -13.151 1.00 65.00 103 LYS A C 1
ATOM 817 O O . LYS A 1 103 ? 17.826 -9.650 -13.562 1.00 65.00 103 LYS A O 1
ATOM 822 N N . GLU A 1 104 ? 17.106 -11.727 -13.029 1.00 63.78 104 GLU A N 1
ATOM 823 C CA . GLU A 1 104 ? 18.064 -12.446 -13.859 1.00 63.78 104 GLU A CA 1
ATOM 824 C C . GLU A 1 104 ? 17.704 -12.046 -15.282 1.00 63.78 104 GLU A C 1
ATOM 826 O O . GLU A 1 104 ? 16.690 -12.480 -15.835 1.00 63.78 104 GLU A O 1
ATOM 831 N N . THR A 1 105 ? 18.421 -11.065 -15.824 1.00 59.91 105 THR A N 1
ATOM 832 C CA . THR A 1 105 ? 18.192 -10.653 -17.190 1.00 59.91 105 THR A CA 1
ATOM 833 C C . THR A 1 105 ? 18.412 -11.925 -17.992 1.00 59.91 105 THR A C 1
ATOM 835 O O . THR A 1 105 ? 19.478 -12.538 -17.856 1.00 59.91 105 THR A O 1
ATOM 838 N N . PRO A 1 106 ? 17.441 -12.394 -18.804 1.00 60.84 106 PRO A N 1
ATOM 839 C CA . PRO A 1 106 ? 17.826 -13.295 -19.863 1.00 60.84 106 PRO A CA 1
ATOM 840 C C . PRO A 1 106 ? 18.911 -12.518 -20.586 1.00 60.84 106 PRO A C 1
ATOM 842 O O . PRO A 1 106 ? 18.684 -11.395 -21.045 1.00 60.84 106 PRO A O 1
ATOM 845 N N . SER A 1 107 ? 20.121 -13.057 -20.540 1.00 62.78 107 SER A N 1
ATOM 846 C CA . SER A 1 107 ? 21.263 -12.523 -21.240 1.00 62.78 107 SER A CA 1
ATOM 847 C C . SER A 1 107 ? 20.887 -12.594 -22.716 1.00 62.78 107 SER A C 1
ATOM 849 O O . SER A 1 107 ? 21.219 -13.552 -23.408 1.00 62.78 107 SER A O 1
ATOM 851 N N . MET A 1 108 ? 20.166 -11.583 -23.211 1.00 66.19 108 MET A N 1
ATOM 852 C CA . MET A 1 108 ? 20.020 -11.272 -24.627 1.00 66.19 108 MET A CA 1
ATOM 853 C C . MET A 1 108 ? 21.375 -10.743 -25.105 1.00 66.19 108 MET A C 1
ATOM 855 O O . MET A 1 108 ? 21.502 -9.655 -25.659 1.00 66.19 108 MET A O 1
ATOM 859 N N . VAL A 1 109 ? 22.426 -11.507 -24.820 1.00 74.31 109 VAL A N 1
ATOM 860 C CA . VAL A 1 109 ? 23.741 -11.333 -25.387 1.00 74.31 109 VAL A CA 1
ATOM 861 C C . VAL A 1 109 ? 23.588 -11.819 -26.808 1.00 74.31 109 VAL A C 1
ATOM 863 O O . VAL A 1 109 ? 23.429 -13.005 -27.085 1.00 74.31 109 VAL A O 1
ATOM 866 N N . LEU A 1 110 ? 23.559 -10.845 -27.706 1.00 78.50 110 LEU A N 1
ATOM 867 C CA . LEU A 1 110 ? 23.589 -11.092 -29.128 1.00 78.50 110 LEU A CA 1
ATOM 868 C C . LEU A 1 110 ? 24.857 -11.898 -29.441 1.00 78.50 110 LEU A C 1
ATOM 870 O O . LEU A 1 110 ? 25.965 -11.455 -29.119 1.00 78.50 110 LEU A O 1
ATOM 874 N N . ASP A 1 111 ? 24.711 -13.059 -30.079 1.00 86.56 111 ASP A N 1
ATOM 875 C CA . ASP A 1 111 ? 25.861 -13.802 -30.589 1.00 86.56 111 ASP A CA 1
ATOM 876 C C . ASP A 1 111 ? 26.475 -13.015 -31.756 1.00 86.56 111 ASP A C 1
ATOM 878 O O . ASP A 1 111 ? 26.043 -13.088 -32.912 1.00 86.56 111 ASP A O 1
ATOM 882 N N . LYS A 1 112 ? 27.497 -12.220 -31.426 1.00 91.75 112 LYS A N 1
ATOM 883 C CA . LYS A 1 112 ? 28.232 -11.382 -32.377 1.00 91.75 112 LYS A CA 1
ATOM 884 C C . LYS A 1 112 ? 28.877 -12.220 -33.484 1.00 91.75 112 LYS A C 1
ATOM 886 O O . LYS A 1 112 ? 29.024 -11.730 -34.603 1.00 91.75 112 LYS A O 1
ATOM 891 N N . GLN A 1 113 ? 29.250 -13.472 -33.201 1.00 89.69 113 GLN A N 1
ATOM 892 C CA . GLN A 1 113 ? 29.838 -14.358 -34.203 1.00 89.69 113 GLN A CA 1
ATOM 893 C C . GLN A 1 113 ? 28.776 -14.825 -35.196 1.00 89.69 113 GLN A C 1
ATOM 895 O O . GLN A 1 113 ? 29.008 -14.758 -36.403 1.00 89.69 113 GLN A O 1
ATOM 900 N N . ALA A 1 114 ? 27.601 -15.237 -34.713 1.00 91.25 114 ALA A N 1
ATOM 901 C CA . ALA A 1 114 ? 26.482 -15.603 -35.578 1.00 91.25 114 ALA A CA 1
ATOM 902 C C . ALA A 1 114 ? 26.027 -14.419 -36.447 1.00 91.25 114 ALA A C 1
ATOM 904 O O . ALA A 1 114 ? 25.893 -14.570 -37.661 1.00 91.25 114 ALA A O 1
ATOM 905 N N . ALA A 1 115 ? 25.883 -13.223 -35.863 1.00 92.94 115 ALA A N 1
ATOM 906 C CA . ALA A 1 115 ? 25.550 -12.003 -36.603 1.00 92.94 115 ALA A CA 1
ATOM 907 C C . ALA A 1 115 ? 26.563 -11.713 -37.728 1.00 92.94 115 ALA A C 1
ATOM 909 O O . ALA A 1 115 ? 26.168 -11.472 -38.869 1.00 92.94 115 ALA A O 1
ATOM 910 N N . ASN A 1 116 ? 27.866 -11.825 -37.444 1.00 94.19 116 ASN A N 1
ATOM 911 C CA . ASN A 1 116 ? 28.910 -11.656 -38.457 1.00 94.19 116 ASN A CA 1
ATOM 912 C C . ASN A 1 116 ? 28.835 -12.709 -39.572 1.00 94.19 116 ASN A C 1
ATOM 914 O O . ASN A 1 116 ? 29.015 -12.361 -40.737 1.00 94.19 116 ASN A O 1
ATOM 918 N N . ARG A 1 117 ? 28.526 -13.974 -39.252 1.00 95.31 117 ARG A N 1
ATOM 919 C CA . ARG A 1 117 ? 28.328 -15.027 -40.266 1.00 95.31 117 ARG A CA 1
ATOM 920 C C . ARG A 1 117 ? 27.146 -14.711 -41.181 1.00 95.31 117 ARG A C 1
ATOM 922 O O . ARG A 1 117 ? 27.268 -14.872 -42.393 1.00 95.31 117 ARG A O 1
ATOM 929 N N . PHE A 1 118 ? 26.033 -14.222 -40.628 1.00 93.88 118 PHE A N 1
ATOM 930 C CA . PHE A 1 118 ? 24.879 -13.803 -41.428 1.00 93.88 118 PHE A CA 1
ATOM 931 C C . PHE A 1 118 ? 25.226 -12.645 -42.369 1.00 93.88 118 PHE A C 1
ATOM 933 O O . PHE A 1 118 ? 24.875 -12.695 -43.547 1.00 93.88 118 PHE A O 1
ATOM 940 N N . ILE A 1 119 ? 25.966 -11.643 -41.882 1.00 93.69 119 ILE A N 1
ATOM 941 C CA . ILE A 1 119 ? 26.412 -10.502 -42.694 1.00 93.69 119 ILE A CA 1
ATOM 942 C C . ILE A 1 119 ? 27.353 -10.967 -43.813 1.00 93.69 119 ILE A C 1
ATOM 944 O O . ILE A 1 119 ? 27.131 -10.638 -44.976 1.00 93.69 119 ILE A O 1
ATOM 948 N N . GLN A 1 120 ? 28.371 -11.770 -43.493 1.00 93.50 120 GLN A N 1
ATOM 949 C CA . GLN A 1 120 ? 29.325 -12.281 -44.483 1.00 93.50 120 GLN A CA 1
ATOM 950 C C . GLN A 1 120 ? 28.641 -13.134 -45.551 1.00 93.50 120 GLN A C 1
ATOM 952 O O . GLN A 1 120 ? 28.917 -12.973 -46.738 1.00 93.50 120 GLN A O 1
ATOM 957 N N . HIS A 1 121 ? 27.716 -14.011 -45.154 1.00 94.75 121 HIS A N 1
ATOM 958 C CA . HIS A 1 121 ? 26.962 -14.817 -46.106 1.00 94.75 121 HIS A CA 1
ATOM 959 C C . HIS A 1 121 ? 26.102 -13.943 -47.025 1.00 94.75 121 HIS A C 1
ATOM 961 O O . HIS A 1 121 ? 26.093 -14.162 -48.234 1.00 94.75 121 HIS A O 1
ATOM 967 N N . ALA A 1 122 ? 25.403 -12.938 -46.489 1.00 93.56 122 ALA A N 1
ATOM 968 C CA . ALA A 1 122 ? 24.592 -12.020 -47.289 1.00 93.56 122 ALA A CA 1
ATOM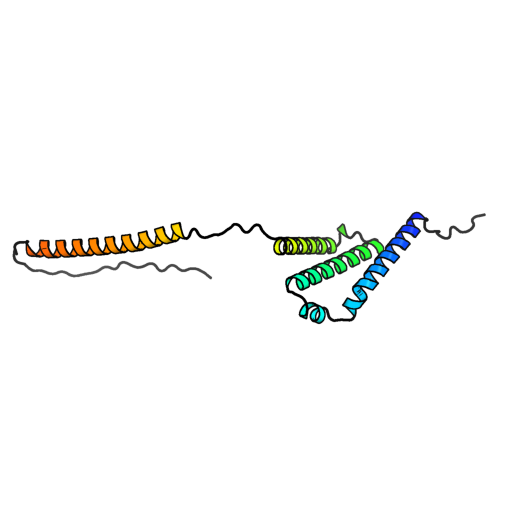 969 C C . ALA A 1 122 ? 25.437 -11.229 -48.305 1.00 93.56 122 ALA A C 1
ATOM 971 O O . ALA A 1 122 ? 25.057 -11.130 -49.468 1.00 93.56 122 ALA A O 1
ATOM 972 N N . VAL A 1 123 ? 26.611 -10.731 -47.902 1.00 93.75 123 VAL A N 1
ATOM 973 C CA . VAL A 1 123 ? 27.533 -10.015 -48.803 1.00 93.75 123 VAL A CA 1
ATOM 974 C C . VAL A 1 123 ? 28.083 -10.945 -49.886 1.00 93.75 123 VAL A C 1
ATOM 976 O O . VAL A 1 123 ? 28.037 -10.616 -51.070 1.00 93.75 123 VAL A O 1
ATOM 979 N N . ASN A 1 124 ? 28.558 -12.130 -49.503 1.00 91.62 124 ASN A N 1
ATOM 980 C CA . ASN A 1 124 ? 29.157 -13.069 -50.448 1.00 91.62 124 ASN A CA 1
ATOM 981 C C . ASN A 1 124 ? 28.123 -13.635 -51.429 1.00 91.62 124 ASN A C 1
ATOM 983 O O . ASN A 1 124 ? 28.423 -13.786 -52.610 1.00 91.62 124 ASN A O 1
ATOM 987 N N . SER A 1 125 ? 26.903 -13.920 -50.966 1.00 89.19 125 SER A N 1
ATOM 988 C CA . SER A 1 125 ? 25.814 -14.382 -51.836 1.00 89.19 125 SER A CA 1
ATOM 989 C C . SER A 1 125 ? 25.345 -13.296 -52.804 1.00 89.19 125 SER A C 1
ATOM 991 O O . SER A 1 125 ? 25.162 -13.598 -53.980 1.00 89.19 125 SER A O 1
ATOM 993 N N . ALA A 1 126 ? 25.241 -12.038 -52.365 1.00 86.88 126 ALA A N 1
ATOM 994 C CA . ALA A 1 126 ? 24.916 -10.917 -53.247 1.00 86.88 126 ALA A CA 1
ATOM 995 C C . ALA A 1 126 ? 25.991 -10.694 -54.327 1.00 86.88 126 ALA A C 1
ATOM 997 O O . ALA A 1 126 ? 25.663 -10.471 -55.493 1.00 86.88 126 ALA A O 1
ATOM 998 N N . ASN A 1 127 ? 27.272 -10.808 -53.963 1.00 85.50 127 ASN A N 1
ATOM 999 C CA . ASN A 1 127 ? 28.375 -10.709 -54.922 1.00 85.50 127 ASN A CA 1
ATOM 1000 C C . ASN A 1 127 ? 28.354 -11.871 -55.926 1.00 85.50 127 ASN A C 1
ATOM 1002 O O . ASN A 1 127 ? 28.420 -11.636 -57.130 1.00 85.50 127 ASN A O 1
ATOM 1006 N N . ALA A 1 128 ? 28.171 -13.108 -55.455 1.00 84.06 128 ALA A N 1
ATOM 1007 C CA . ALA A 1 128 ? 28.084 -14.283 -56.320 1.00 84.06 128 ALA A CA 1
ATOM 1008 C C . ALA A 1 128 ? 26.867 -14.239 -57.264 1.00 84.06 128 ALA A C 1
ATOM 1010 O O . ALA A 1 128 ? 26.944 -14.685 -58.410 1.00 84.06 128 ALA A O 1
ATOM 1011 N N . GLU A 1 129 ? 25.732 -13.697 -56.813 1.00 82.44 129 GLU A N 1
ATOM 1012 C CA . GLU A 1 129 ? 24.550 -13.501 -57.655 1.00 82.44 129 GLU A CA 1
ATOM 1013 C C . GLU A 1 129 ? 24.793 -12.435 -58.732 1.00 82.44 129 GLU A C 1
ATOM 1015 O O . GLU A 1 129 ? 24.444 -12.655 -59.897 1.00 82.44 129 GLU A O 1
ATOM 1020 N N . ASN A 1 130 ? 25.462 -11.331 -58.383 1.00 81.44 130 ASN A N 1
ATOM 1021 C CA . ASN A 1 130 ? 25.873 -10.314 -59.348 1.00 81.44 130 ASN A CA 1
ATOM 1022 C C . ASN A 1 130 ? 26.823 -10.887 -60.406 1.00 81.44 130 ASN A C 1
ATOM 1024 O O . ASN A 1 130 ? 26.521 -10.772 -61.593 1.00 81.44 130 ASN A O 1
ATOM 1028 N N . GLU A 1 131 ? 27.893 -11.578 -60.006 1.00 80.25 131 GLU A N 1
ATOM 1029 C CA . GLU A 1 131 ? 28.855 -12.202 -60.929 1.00 80.25 131 GLU A CA 1
ATOM 1030 C C . GLU A 1 131 ? 28.179 -13.220 -61.856 1.00 80.25 131 GLU A C 1
ATOM 1032 O O . GLU A 1 131 ? 28.400 -13.226 -63.069 1.00 80.25 131 GLU A O 1
ATOM 1037 N N . ARG A 1 132 ? 27.272 -14.047 -61.321 1.00 80.38 132 ARG A N 1
ATOM 1038 C CA . ARG A 1 132 ? 26.507 -15.009 -62.125 1.00 80.38 132 ARG A CA 1
ATOM 1039 C C . ARG A 1 132 ? 25.560 -14.315 -63.105 1.00 80.38 132 ARG A C 1
ATOM 1041 O O . ARG A 1 132 ? 25.358 -14.804 -64.219 1.00 80.38 132 ARG A O 1
ATOM 1048 N N . SER A 1 133 ? 24.979 -13.181 -62.715 1.00 78.94 133 SER A N 1
ATOM 1049 C CA . SER A 1 133 ? 24.121 -12.375 -63.587 1.00 78.94 133 SER A CA 1
ATOM 1050 C C . SER A 1 133 ? 24.909 -11.680 -64.707 1.00 78.94 133 SER A C 1
ATOM 1052 O O . SER A 1 133 ? 24.399 -11.546 -65.824 1.00 78.94 133 SER A O 1
ATOM 1054 N N . GLU A 1 134 ? 26.154 -11.283 -64.436 1.00 77.25 134 GLU A N 1
ATOM 1055 C CA . GLU A 1 134 ? 27.069 -10.674 -65.400 1.00 77.25 134 GLU A CA 1
ATOM 1056 C C . GLU A 1 134 ? 27.604 -11.711 -66.388 1.00 77.25 134 GLU A C 1
ATOM 1058 O O . GLU A 1 134 ? 27.446 -11.519 -67.595 1.00 77.25 134 GLU A O 1
ATOM 1063 N N . ALA A 1 135 ? 28.072 -12.866 -65.909 1.00 76.00 135 ALA A N 1
ATOM 1064 C CA . ALA A 1 135 ? 28.482 -13.985 -66.758 1.00 76.00 135 ALA A CA 1
ATOM 1065 C C . ALA A 1 135 ? 27.335 -14.454 -67.674 1.00 76.00 135 ALA A C 1
ATOM 1067 O O . ALA A 1 135 ? 27.504 -14.589 -68.886 1.00 76.00 135 ALA A O 1
ATOM 1068 N N . ALA A 1 136 ? 26.112 -14.583 -67.145 1.00 75.88 136 ALA A N 1
ATOM 1069 C CA . ALA A 1 136 ? 24.939 -14.932 -67.951 1.00 75.88 136 ALA A CA 1
ATOM 1070 C C . ALA A 1 136 ? 24.554 -13.842 -68.976 1.00 75.88 136 ALA A C 1
ATOM 1072 O O . ALA A 1 136 ? 23.938 -14.132 -70.011 1.00 75.88 136 ALA A O 1
ATOM 1073 N N . ARG A 1 137 ? 24.880 -12.568 -68.710 1.00 75.50 137 ARG A N 1
ATOM 1074 C CA . ARG A 1 137 ? 24.707 -11.462 -69.667 1.00 75.50 137 ARG A CA 1
ATOM 1075 C C . ARG A 1 137 ? 25.782 -11.482 -70.750 1.00 75.50 137 ARG A C 1
ATOM 1077 O O . ARG A 1 137 ? 25.459 -11.166 -71.898 1.00 75.50 137 ARG A O 1
ATOM 1084 N N . GLU A 1 138 ? 27.013 -11.846 -70.419 1.00 71.69 138 GLU A N 1
ATOM 1085 C CA . GLU A 1 138 ? 28.125 -11.964 -71.364 1.00 71.69 138 GLU A CA 1
ATOM 1086 C C . GLU A 1 138 ? 27.970 -13.174 -72.286 1.00 71.69 138 GLU A C 1
ATOM 1088 O O . GLU A 1 138 ? 28.018 -13.006 -73.507 1.00 71.69 138 GLU A O 1
ATOM 1093 N N . GLU A 1 139 ? 27.602 -14.342 -71.756 1.00 68.25 139 GLU A N 1
ATOM 1094 C CA . GLU A 1 139 ? 27.289 -15.529 -72.562 1.00 68.25 139 GLU A CA 1
ATOM 1095 C C . GLU A 1 139 ? 26.123 -15.270 -73.529 1.00 68.25 139 GLU A C 1
ATOM 1097 O O . GLU A 1 139 ? 26.169 -15.644 -74.704 1.00 68.25 139 GLU A O 1
ATOM 1102 N N . LYS A 1 140 ? 25.083 -14.541 -73.093 1.00 67.62 140 LYS A N 1
ATOM 1103 C CA . LYS A 1 140 ? 23.983 -14.121 -73.983 1.00 67.62 140 LYS A CA 1
ATOM 1104 C C . LYS A 1 140 ? 24.428 -13.134 -75.065 1.00 67.62 140 LYS A C 1
ATOM 1106 O O . LYS A 1 140 ? 23.834 -13.126 -76.148 1.00 67.62 140 LYS A O 1
ATOM 1111 N N . LYS A 1 141 ? 25.428 -12.286 -74.803 1.00 64.38 141 LYS A N 1
ATOM 1112 C CA . LYS A 1 141 ? 25.998 -11.369 -75.805 1.00 64.38 141 LYS A CA 1
ATOM 1113 C C . LYS A 1 141 ? 26.882 -12.118 -76.803 1.00 64.38 141 LYS A C 1
ATOM 1115 O O . LYS A 1 141 ? 26.813 -11.818 -77.994 1.00 64.38 141 LYS A O 1
ATOM 1120 N N . GLU A 1 142 ? 27.652 -13.106 -76.355 1.00 59.16 142 GLU A N 1
ATOM 1121 C CA . GLU A 1 142 ? 28.509 -13.910 -77.228 1.00 59.16 142 GLU A CA 1
ATOM 1122 C C . GLU A 1 142 ? 27.696 -14.873 -78.107 1.00 59.16 142 GLU A C 1
ATOM 1124 O O . GLU A 1 142 ? 27.918 -14.952 -79.317 1.00 59.16 142 GLU A O 1
ATOM 1129 N N . ASN A 1 143 ? 26.660 -15.510 -77.555 1.00 58.84 143 ASN A N 1
ATOM 1130 C CA . ASN A 1 143 ? 25.799 -16.414 -78.318 1.00 58.84 143 ASN A CA 1
ATOM 1131 C C . ASN A 1 143 ? 24.937 -15.662 -79.362 1.00 58.84 143 ASN A C 1
ATOM 1133 O O . ASN A 1 143 ? 24.629 -16.188 -80.430 1.00 58.84 143 ASN A O 1
ATOM 1137 N N . LYS A 1 144 ? 24.630 -14.373 -79.130 1.00 56.97 144 LYS A N 1
ATOM 1138 C CA . LYS A 1 144 ? 24.038 -13.481 -80.151 1.00 56.97 144 LYS A CA 1
ATOM 1139 C C . LYS A 1 144 ? 25.014 -13.074 -81.263 1.00 56.97 144 LYS A C 1
ATOM 1141 O O . LYS A 1 144 ? 24.555 -12.688 -82.336 1.00 56.97 144 LYS A O 1
ATOM 1146 N N . ARG A 1 145 ? 26.332 -13.147 -81.040 1.00 56.84 145 ARG A N 1
ATOM 1147 C CA . ARG A 1 145 ? 27.362 -12.847 -82.054 1.00 56.84 145 ARG A CA 1
ATOM 1148 C C . ARG A 1 145 ? 27.672 -14.038 -82.971 1.00 56.84 145 ARG A C 1
ATOM 1150 O O . ARG A 1 145 ? 28.143 -13.811 -84.080 1.00 56.84 145 ARG A O 1
ATOM 1157 N N . LYS A 1 146 ? 27.377 -15.275 -82.550 1.00 48.91 146 LYS A N 1
ATOM 1158 C CA . LYS A 1 146 ? 27.654 -16.517 -83.307 1.00 48.91 146 LYS A CA 1
ATOM 1159 C C . LYS A 1 146 ? 26.457 -17.076 -84.105 1.00 48.91 146 LYS A C 1
ATOM 1161 O O . LYS A 1 146 ? 26.603 -18.090 -84.780 1.00 48.91 146 LYS A O 1
ATOM 1166 N N . ALA A 1 147 ? 25.292 -16.422 -84.099 1.00 44.41 147 ALA A N 1
ATOM 1167 C CA . ALA A 1 147 ? 24.145 -16.837 -84.915 1.00 44.41 147 ALA A CA 1
ATOM 1168 C C . ALA A 1 147 ? 24.244 -16.308 -86.370 1.00 44.41 147 ALA A C 1
ATOM 1170 O O . ALA A 1 147 ? 24.429 -15.101 -86.565 1.00 44.41 147 ALA A O 1
ATOM 1171 N N . PRO A 1 148 ? 24.078 -17.150 -87.411 1.00 41.69 148 PRO A N 1
ATOM 1172 C CA . PRO A 1 148 ? 24.079 -16.693 -88.797 1.00 41.69 148 PRO A CA 1
ATOM 1173 C C . PRO A 1 148 ? 22.803 -15.893 -89.102 1.00 41.69 148 PRO A C 1
ATOM 1175 O O . PRO A 1 148 ? 21.681 -16.358 -88.892 1.00 41.69 148 PRO A O 1
ATOM 1178 N N . LYS A 1 149 ? 22.978 -14.673 -89.627 1.00 37.94 149 LYS A N 1
ATOM 1179 C CA . LYS A 1 149 ? 21.893 -13.792 -90.086 1.00 37.94 149 LYS A CA 1
ATOM 1180 C C . LYS A 1 149 ? 21.098 -14.458 -91.221 1.00 37.94 149 LYS A C 1
ATOM 1182 O O . LYS A 1 149 ? 21.534 -14.430 -92.371 1.00 37.94 149 LYS A O 1
ATOM 1187 N N . LYS A 1 150 ? 19.893 -14.967 -90.939 1.00 34.50 150 LYS A N 1
ATOM 1188 C CA . LYS A 1 150 ? 18.836 -15.123 -91.956 1.00 34.50 150 LYS A CA 1
ATOM 1189 C C . LYS A 1 150 ? 17.908 -13.907 -91.894 1.00 34.50 150 LYS A C 1
ATOM 1191 O O . LYS A 1 150 ? 17.419 -13.541 -90.831 1.00 34.50 150 LYS A O 1
ATOM 1196 N N . LYS A 1 151 ? 17.767 -13.260 -93.054 1.00 32.75 151 LYS A N 1
ATOM 1197 C CA . LYS A 1 151 ? 17.106 -11.972 -93.296 1.00 32.75 151 LYS A CA 1
ATOM 1198 C C . LYS A 1 151 ? 15.650 -11.930 -92.821 1.00 32.75 151 LYS A C 1
ATOM 1200 O O . LYS A 1 151 ? 14.881 -12.857 -93.061 1.00 32.75 151 LYS A O 1
ATOM 1205 N N . GLU A 1 152 ? 15.303 -10.782 -92.244 1.00 32.12 152 GLU A N 1
ATOM 1206 C CA . GLU A 1 152 ? 13.953 -10.297 -91.962 1.00 32.12 152 GLU A CA 1
ATOM 1207 C C . GLU A 1 152 ? 13.048 -10.271 -93.207 1.00 32.12 152 GLU A C 1
ATOM 1209 O O . GLU A 1 152 ? 13.409 -9.744 -94.259 1.00 32.12 152 GLU A O 1
ATOM 1214 N N . LYS A 1 153 ? 11.813 -10.743 -93.021 1.00 29.41 153 LYS A N 1
ATOM 1215 C CA . LYS A 1 153 ? 10.569 -10.141 -93.530 1.00 29.41 153 LYS A CA 1
ATOM 1216 C C . LYS A 1 153 ? 9.632 -10.168 -92.313 1.00 29.41 153 LYS A C 1
ATOM 1218 O O . LYS A 1 153 ? 9.443 -11.229 -91.739 1.00 29.41 153 LYS A O 1
ATOM 1223 N N . GLY A 1 154 ? 9.197 -9.059 -91.725 1.00 26.50 154 GLY A N 1
ATOM 1224 C CA . GLY A 1 154 ? 8.413 -7.990 -92.328 1.00 26.50 154 GLY A CA 1
ATOM 1225 C C . GLY A 1 154 ? 6.931 -8.268 -92.053 1.00 26.50 154 GLY A C 1
ATOM 1226 O O . GLY A 1 154 ? 6.366 -9.146 -92.692 1.00 26.50 154 GLY A O 1
ATOM 1227 N N . GLY A 1 155 ? 6.303 -7.519 -91.134 1.00 27.30 155 GLY A N 1
ATOM 1228 C CA . GLY A 1 155 ? 4.836 -7.434 -91.052 1.00 27.30 155 GLY A CA 1
ATOM 1229 C C . GLY A 1 155 ? 4.203 -7.443 -89.654 1.00 27.30 155 GLY A C 1
ATOM 1230 O O . GLY A 1 155 ? 4.061 -8.494 -89.049 1.00 27.30 155 GLY A O 1
ATOM 1231 N N . LYS A 1 156 ? 3.772 -6.248 -89.214 1.00 30.25 156 LYS A N 1
ATOM 1232 C CA . LYS A 1 156 ? 2.534 -5.890 -88.474 1.00 30.25 156 LYS A CA 1
ATOM 1233 C C . LYS A 1 156 ? 1.860 -6.980 -87.608 1.00 30.25 156 LYS A C 1
ATOM 1235 O O . LYS A 1 156 ? 1.374 -7.953 -88.160 1.00 30.25 156 LYS A O 1
ATOM 1240 N N . ASN A 1 157 ? 1.519 -6.670 -86.346 1.00 27.36 157 ASN A N 1
ATOM 1241 C CA . ASN A 1 157 ? 0.199 -6.100 -86.014 1.00 27.36 157 ASN A CA 1
ATOM 1242 C C . ASN A 1 157 ? 0.010 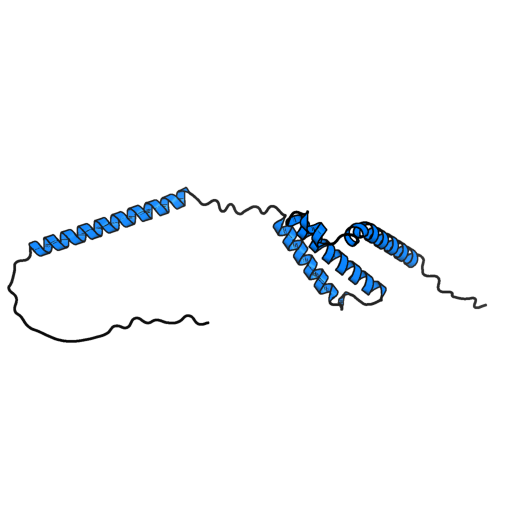-5.727 -84.525 1.00 27.36 157 ASN A C 1
ATOM 1244 O O . ASN A 1 157 ? 0.542 -6.340 -83.611 1.00 27.36 157 ASN A O 1
ATOM 1248 N N . LYS A 1 158 ? -0.834 -4.705 -84.374 1.00 30.73 158 LYS A N 1
ATOM 1249 C CA . LYS A 1 158 ? -1.719 -4.264 -83.286 1.00 30.73 158 LYS A CA 1
ATOM 1250 C C . LYS A 1 158 ? -1.961 -5.138 -82.030 1.00 30.73 158 LYS A C 1
ATOM 1252 O O . LYS A 1 158 ? -2.350 -6.292 -82.127 1.00 30.73 158 LYS A O 1
ATOM 1257 N N . LYS A 1 159 ? -2.104 -4.366 -80.937 1.00 28.44 159 LYS A N 1
ATOM 1258 C CA . LYS A 1 159 ? -3.190 -4.338 -79.920 1.00 28.44 159 LYS A CA 1
ATOM 1259 C C . LYS A 1 159 ? -3.091 -5.205 -78.646 1.00 28.44 159 LYS A C 1
ATOM 1261 O O . LYS A 1 159 ? -3.222 -6.415 -78.672 1.00 28.44 159 LYS A O 1
ATOM 1266 N N . SER A 1 160 ? -3.089 -4.450 -77.536 1.00 29.31 160 SER A N 1
ATOM 1267 C CA . SER A 1 160 ? -3.930 -4.565 -76.325 1.00 29.31 160 SER A CA 1
ATOM 1268 C C . SER A 1 160 ? -3.823 -5.792 -75.416 1.00 29.31 160 SER A C 1
ATOM 1270 O O . SER A 1 160 ? -4.251 -6.866 -75.802 1.00 29.31 160 SER A O 1
ATOM 1272 N N . SER A 1 161 ? -3.459 -5.554 -74.147 1.00 30.62 161 SER A N 1
ATOM 1273 C CA . SER A 1 161 ? -4.319 -5.699 -72.942 1.00 30.62 161 SER A CA 1
ATOM 1274 C C . SER A 1 161 ? -3.418 -5.796 -71.697 1.00 30.62 161 SER A C 1
ATOM 1276 O O . SER A 1 161 ? -2.614 -6.708 -71.586 1.00 30.62 161 SER A O 1
ATOM 1278 N N . LYS A 1 162 ? -3.362 -4.775 -70.837 1.00 30.77 162 LYS A N 1
ATOM 1279 C CA . LYS A 1 162 ? -4.147 -4.662 -69.590 1.00 30.77 162 LYS A CA 1
ATOM 1280 C C . LYS A 1 162 ? -3.918 -5.836 -68.618 1.00 30.77 162 LYS A C 1
ATOM 1282 O O . LYS A 1 162 ? -4.659 -6.808 -68.651 1.00 30.77 162 LYS A O 1
ATOM 1287 N N . ALA A 1 163 ? -2.981 -5.672 -67.681 1.00 36.16 163 ALA A N 1
ATOM 1288 C CA . ALA A 1 163 ? -2.947 -6.425 -66.426 1.00 36.16 163 ALA A CA 1
ATOM 1289 C C . ALA A 1 163 ? -2.942 -5.430 -65.254 1.00 36.16 163 ALA A C 1
ATOM 1291 O O . ALA A 1 163 ? -2.029 -4.624 -65.091 1.00 36.16 163 ALA A O 1
ATOM 1292 N N . LYS A 1 164 ? -4.053 -5.440 -64.512 1.00 35.06 164 LYS A N 1
ATOM 1293 C CA . LYS A 1 164 ? -4.348 -4.636 -63.322 1.00 35.06 164 LYS A CA 1
ATOM 1294 C C . LYS A 1 164 ? -3.439 -5.039 -62.156 1.00 35.06 164 LYS A C 1
ATOM 1296 O O . LYS A 1 164 ? -3.401 -6.213 -61.804 1.00 35.06 164 LYS A O 1
ATOM 1301 N N . SER A 1 165 ? -2.857 -4.062 -61.469 1.00 37.22 165 SER A N 1
ATOM 1302 C CA . SER A 1 165 ? -2.401 -4.202 -60.079 1.00 37.22 165 SER A CA 1
ATOM 1303 C C . SER A 1 165 ? -3.604 -4.045 -59.131 1.00 37.22 165 SER A C 1
ATOM 1305 O O . SER A 1 165 ? -4.329 -3.053 -59.258 1.00 37.22 165 SER A O 1
ATOM 1307 N N . PRO A 1 166 ? -3.860 -4.957 -58.176 1.00 45.66 166 PRO A N 1
ATOM 1308 C CA . PRO A 1 166 ? -4.871 -4.732 -57.152 1.00 45.66 166 PRO A CA 1
ATOM 1309 C C . PRO A 1 166 ? -4.271 -3.965 -55.962 1.00 45.66 166 PRO A C 1
ATOM 1311 O O . PRO A 1 166 ? -3.410 -4.472 -55.252 1.00 45.66 166 PRO A O 1
ATOM 1314 N N . LYS A 1 167 ? -4.770 -2.747 -55.710 1.00 42.50 167 LYS A N 1
ATOM 1315 C CA . LYS A 1 167 ? -4.687 -2.088 -54.395 1.00 42.50 167 LYS A CA 1
ATOM 1316 C C . LYS A 1 167 ? -5.870 -2.562 -53.540 1.00 42.50 167 LYS A C 1
ATOM 1318 O O . LYS A 1 167 ? -7.018 -2.391 -53.950 1.00 42.50 167 LYS A O 1
ATOM 1323 N N . LYS A 1 168 ? -5.611 -3.102 -52.345 1.00 43.41 168 LYS A N 1
ATOM 1324 C CA . LYS A 1 168 ? -6.617 -3.373 -51.297 1.00 43.41 168 LYS A CA 1
ATOM 1325 C C . LYS A 1 168 ? -6.016 -2.907 -49.960 1.00 43.41 168 LYS A C 1
ATOM 1327 O O . LYS A 1 168 ? -5.050 -3.493 -49.501 1.00 43.41 168 LYS A O 1
ATOM 1332 N N . LYS A 1 169 ? -6.297 -1.661 -49.556 1.00 38.22 169 LYS A N 1
ATOM 1333 C CA . LYS A 1 169 ? -7.190 -1.267 -48.441 1.00 38.22 169 LYS A CA 1
ATOM 1334 C C . LYS A 1 169 ? -6.882 -1.986 -47.115 1.00 38.22 169 LYS A C 1
ATOM 1336 O O . LYS A 1 169 ? -7.349 -3.105 -46.930 1.00 38.22 169 LYS A O 1
ATOM 1341 N N . LEU A 1 170 ? -6.214 -1.293 -46.187 1.00 44.47 170 LEU A N 1
ATOM 1342 C CA . LEU A 1 170 ? -6.422 -1.497 -44.750 1.00 44.47 170 LEU A CA 1
ATOM 1343 C C . LEU A 1 170 ? -7.435 -0.455 -44.262 1.00 44.47 170 LEU A C 1
ATOM 1345 O O . LEU A 1 170 ? -7.386 0.705 -44.670 1.00 44.47 170 LEU A O 1
ATOM 1349 N N . LYS A 1 171 ? -8.409 -0.948 -43.500 1.00 51.12 171 LYS A N 1
ATOM 1350 C CA . LYS A 1 171 ? -9.527 -0.222 -42.900 1.00 51.12 171 LYS A CA 1
ATOM 1351 C C . LYS A 1 171 ? -9.048 0.604 -41.702 1.00 51.12 171 LYS A C 1
ATOM 1353 O O . LYS A 1 171 ? -8.081 0.208 -41.054 1.00 51.12 171 LYS A O 1
ATOM 1358 N N . ASN A 1 172 ? -9.774 1.693 -41.451 1.00 49.47 172 ASN A N 1
ATOM 1359 C CA . ASN A 1 172 ? -9.870 2.351 -40.147 1.00 49.47 172 ASN A CA 1
ATOM 1360 C C . ASN A 1 172 ? -10.341 1.372 -39.070 1.00 49.47 172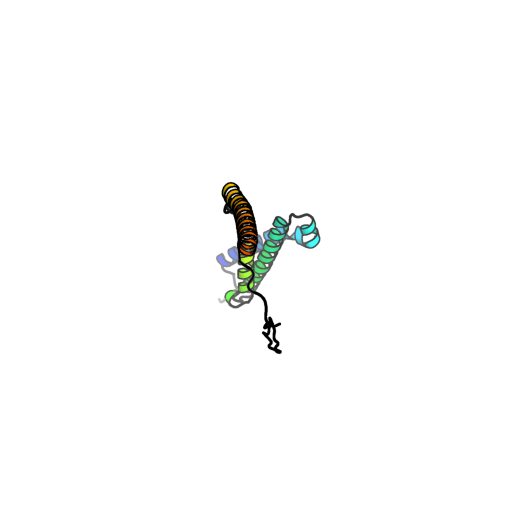 ASN A C 1
ATOM 1362 O O . ASN A 1 172 ? -11.130 0.462 -39.430 1.00 49.47 172 ASN A O 1
#

pLDDT: mean 77.05, std 21.1, range [26.5, 96.56]

Sequence (172 aa):
MEASRRGVIPEDVQTTISTLEKAVSDVEKHIESYLKTSVDEITNDLSTEDGARLSVLLAYALNTLFYIYLKTQGVDPADHPVKDEIERVKEYIQKLKQLTQPKETPSMVLDKQAANRFIQHAVNSANAENERSEAAREEKKENKRKAPKKKEKGGKNKKSSKAKSPKKKLKN

Radius of gyration: 41.24 Å; chains: 1; bounding box: 62×36×138 Å

Secondary structure (DSSP, 8-state):
----------HHHHHHHHHHHHHHHHHHHHHHHHHSS-HHHHHHTS-HHHHHHHHHHHHHHHHHHHHHHHHHTT--GGGSTHHHHHHHHHHHHHHHHHHHS----------HHHHHHHHHHHHHHHHHHHHHHHHHHHHHHHHHHSS--PPP-----------PPPP-----

Foldseek 3Di:
DDPDPPPDDDPVVVVVVVVVVVVVVVVCVVCVVVVVDDLVVVLVPDDPLVNLVVVLVVLLVVLVVVCVVCVVVVHHCVPPCSVVSNVVSVVSVVVSCVVPPPPPPPCPPPPPVVVVVVVVCVVVVVVVVVVVVVVVVVVVVVVVVPDDDDDDDDDDDDDDDDDDDDDDDDDD

InterPro domains:
  IPR007146 Sas10/Utp3/C1D [PF04000] (18-95)
  IPR011082 Exosome-associated factor Rrp47/DNA strand repair C1D [PTHR15341] (8-168)